Protein AF-A0A0E3UJ35-F1 (afdb_monomer)

Sequence (77 aa):
MHTPTDSATHINSQLIDIVGLRTCGIFPTGKEPSIRTLRDWTKLRRIPYHKIGRLVYFDPAEVSTHIRTKLKIPARV

Nearest PDB structures (foldseek):
  8dgl-assembly1_C  TM=6.371E-01  e=1.851E-01  Mesorhizobium japonicum R7A
  6ama-assembly1_B  TM=6.981E-01  e=7.030E-01  Streptomyces venezuelae
  2p5l-assembly2_H  TM=4.476E-01  e=1.913E+00  Bacillus subtilis
  5hdn-assembly2_D  TM=3.639E-01  e=3.728E+00  Homo sapiens

Solvent-accessible surface area (backbone atoms only — not comparable to full-atom values): 4974 Å² total; per-residue (Å²): 139,86,78,83,81,79,74,74,75,78,62,67,88,53,74,30,44,68,66,47,59,56,69,67,65,73,48,60,90,96,64,52,67,50,69,67,53,52,51,52,31,49,76,69,62,73,45,71,71,46,74,59,88,94,45,65,29,30,40,61,56,60,35,39,50,49,38,56,74,74,43,88,57,81,83,77,130

Structure (mmCIF, N/CA/C/O backbone):
data_AF-A0A0E3UJ35-F1
#
_entry.id   AF-A0A0E3UJ35-F1
#
loop_
_atom_site.group_PDB
_atom_site.id
_atom_site.type_symbol
_atom_site.label_atom_id
_atom_site.label_alt_id
_atom_site.label_comp_id
_atom_site.label_asym_id
_atom_site.label_entity_id
_atom_site.label_seq_id
_atom_site.pdbx_PDB_ins_code
_atom_site.Cartn_x
_atom_site.Cartn_y
_atom_site.Cartn_z
_atom_site.occupancy
_atom_site.B_iso_or_equiv
_atom_site.auth_seq_id
_atom_site.auth_comp_id
_atom_site.auth_asym_id
_atom_site.auth_atom_id
_atom_site.pdbx_PDB_model_num
ATOM 1 N N . MET A 1 1 ? -36.658 -15.294 -8.313 1.00 46.69 1 MET A N 1
ATOM 2 C CA . MET A 1 1 ? -35.668 -15.450 -7.230 1.00 46.69 1 MET A CA 1
ATOM 3 C C . MET A 1 1 ? -34.287 -15.320 -7.860 1.00 46.69 1 MET A C 1
ATOM 5 O O . MET A 1 1 ? -33.864 -16.268 -8.502 1.00 46.69 1 MET A O 1
ATOM 9 N N . HIS A 1 2 ? -33.635 -14.156 -7.795 1.00 46.50 2 HIS A N 1
ATOM 10 C CA . HIS A 1 2 ? -32.269 -13.995 -8.311 1.00 46.50 2 HIS A CA 1
ATOM 11 C C . HIS A 1 2 ? -31.319 -13.875 -7.118 1.00 46.50 2 HIS A C 1
ATOM 13 O O . HIS A 1 2 ? -31.411 -12.932 -6.336 1.00 46.50 2 HIS A O 1
ATOM 19 N N . THR A 1 3 ? -30.490 -14.899 -6.942 1.00 53.78 3 THR A N 1
ATOM 20 C CA . THR A 1 3 ? -29.389 -14.981 -5.975 1.00 53.78 3 THR A CA 1
ATOM 21 C C . THR A 1 3 ? -28.246 -14.037 -6.372 1.00 53.78 3 THR A C 1
ATOM 23 O O . THR A 1 3 ? -28.099 -13.744 -7.560 1.00 53.78 3 THR A O 1
ATOM 26 N N . PRO A 1 4 ? -27.441 -13.546 -5.412 1.00 57.72 4 PRO A N 1
ATOM 27 C CA . PRO A 1 4 ? -26.425 -12.536 -5.671 1.00 57.72 4 PRO A CA 1
ATOM 28 C C . PRO A 1 4 ? -25.263 -13.138 -6.467 1.00 57.72 4 PRO A C 1
ATOM 30 O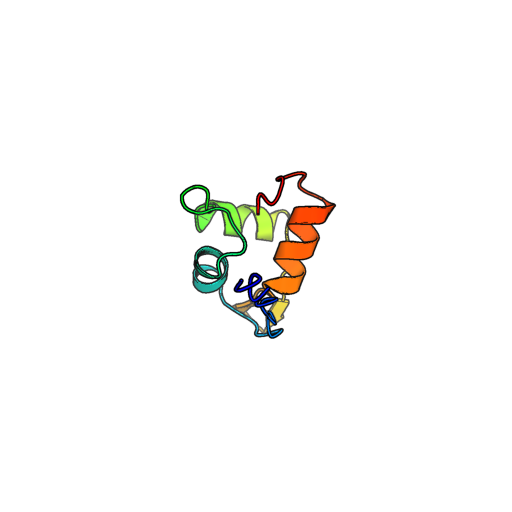 O . PRO A 1 4 ? -24.698 -14.162 -6.087 1.00 57.72 4 PRO A O 1
ATOM 33 N N . THR A 1 5 ? -24.909 -12.492 -7.575 1.00 48.28 5 THR A N 1
ATOM 34 C CA . THR A 1 5 ? -23.651 -12.732 -8.282 1.00 48.28 5 THR A CA 1
ATOM 35 C C . THR A 1 5 ? -22.524 -12.216 -7.396 1.00 48.28 5 THR A C 1
ATOM 37 O O . THR A 1 5 ? -22.247 -11.018 -7.360 1.00 48.28 5 THR A O 1
ATOM 40 N N . ASP A 1 6 ? -21.914 -13.126 -6.643 1.00 47.09 6 ASP A N 1
ATOM 41 C CA . ASP A 1 6 ? -20.677 -12.895 -5.907 1.00 47.09 6 ASP A CA 1
ATOM 42 C C . ASP A 1 6 ? -19.550 -12.763 -6.942 1.00 47.09 6 ASP A C 1
ATOM 44 O O . ASP A 1 6 ? -18.882 -13.727 -7.320 1.00 47.09 6 ASP A O 1
ATOM 48 N N . SER A 1 7 ? -19.418 -11.564 -7.516 1.00 50.47 7 SER A N 1
ATOM 49 C CA . SER A 1 7 ? -18.285 -11.193 -8.357 1.00 50.47 7 SER A CA 1
ATOM 50 C C . SER A 1 7 ? -17.064 -11.111 -7.453 1.00 50.47 7 SER A C 1
ATOM 52 O O . SER A 1 7 ? -16.654 -10.023 -7.044 1.00 50.47 7 SER A O 1
ATOM 54 N N . ALA A 1 8 ? -16.502 -12.272 -7.116 1.00 49.34 8 ALA A N 1
ATOM 55 C CA . ALA A 1 8 ? -15.186 -12.377 -6.524 1.00 49.34 8 ALA A CA 1
ATOM 56 C C . ALA A 1 8 ? -14.239 -11.598 -7.437 1.00 49.34 8 ALA A C 1
ATOM 58 O O . ALA A 1 8 ? -13.946 -12.000 -8.565 1.00 49.34 8 ALA A O 1
ATOM 59 N N . THR A 1 9 ? -13.840 -10.420 -6.969 1.00 51.28 9 THR A N 1
ATOM 60 C CA . THR A 1 9 ? -12.871 -9.555 -7.614 1.00 51.28 9 THR A CA 1
ATOM 61 C C . THR A 1 9 ? -11.607 -10.382 -7.781 1.00 51.28 9 THR A C 1
ATOM 63 O O . THR A 1 9 ? -10.850 -10.581 -6.833 1.00 51.28 9 THR A O 1
ATOM 66 N N . HIS A 1 10 ? -11.388 -10.902 -8.988 1.00 48.50 10 HIS A N 1
ATOM 67 C CA . HIS A 1 10 ? -10.074 -11.338 -9.423 1.00 48.50 10 HIS A CA 1
ATOM 68 C C . HIS A 1 10 ? -9.199 -10.088 -9.384 1.00 48.50 10 HIS A C 1
ATOM 70 O O . HIS A 1 10 ? -9.134 -9.319 -10.344 1.00 48.50 10 HIS A O 1
ATOM 76 N N . ILE A 1 11 ? -8.583 -9.836 -8.229 1.00 55.97 11 ILE A N 1
ATOM 77 C CA . ILE A 1 11 ? -7.512 -8.866 -8.099 1.00 55.97 11 ILE A CA 1
ATOM 78 C C . ILE A 1 11 ? -6.362 -9.486 -8.888 1.00 55.97 11 ILE A C 1
ATOM 80 O O . ILE A 1 11 ? -5.569 -10.255 -8.352 1.00 55.97 11 ILE A O 1
ATOM 84 N N . ASN A 1 12 ? -6.348 -9.246 -10.202 1.00 55.38 12 ASN A N 1
ATOM 85 C CA . ASN A 1 12 ? -5.181 -9.506 -11.026 1.00 55.38 12 ASN A CA 1
ATOM 86 C C . ASN A 1 12 ? -3.991 -8.893 -10.290 1.00 55.38 12 ASN A C 1
ATOM 88 O O . ASN A 1 12 ? -4.073 -7.744 -9.850 1.00 55.38 12 ASN A O 1
ATOM 92 N N . SER A 1 13 ? -2.918 -9.666 -10.141 1.00 64.19 13 SER A N 1
ATOM 93 C CA . SER A 1 13 ? -1.638 -9.282 -9.540 1.00 64.19 13 SER A CA 1
ATOM 94 C C . SER A 1 13 ? -0.913 -8.268 -10.432 1.00 64.19 13 SER A C 1
ATOM 96 O O . SER A 1 13 ? 0.183 -8.478 -10.947 1.00 64.19 13 SER A O 1
ATOM 98 N N . GLN A 1 14 ? -1.587 -7.151 -10.680 1.00 82.75 14 GLN A N 1
ATOM 99 C CA . GLN A 1 14 ? -1.090 -6.006 -11.400 1.00 82.75 14 GLN A CA 1
ATOM 100 C C . GLN A 1 14 ? -0.452 -5.071 -10.383 1.00 82.75 14 GLN A C 1
ATOM 102 O O . GLN A 1 14 ? -1.091 -4.602 -9.440 1.00 82.75 14 GLN A O 1
ATOM 107 N N . LEU A 1 15 ? 0.825 -4.790 -10.606 1.00 90.38 15 LEU A N 1
ATOM 108 C CA . LEU A 1 15 ? 1.560 -3.808 -9.835 1.00 90.38 15 LEU A CA 1
ATOM 109 C C . LEU A 1 15 ? 0.996 -2.412 -10.111 1.00 90.38 15 LEU A C 1
ATOM 111 O O . LEU A 1 15 ? 1.019 -1.932 -11.245 1.00 90.38 15 LEU A O 1
ATOM 115 N N . ILE A 1 16 ? 0.501 -1.762 -9.062 1.00 93.94 16 ILE A N 1
ATOM 116 C CA . ILE A 1 16 ? -0.043 -0.402 -9.105 1.00 93.94 16 ILE A CA 1
ATOM 117 C C . ILE A 1 16 ? 0.848 0.559 -8.327 1.00 93.94 16 ILE A C 1
ATOM 119 O O . ILE A 1 16 ? 1.602 0.163 -7.437 1.00 93.94 16 ILE A O 1
ATOM 123 N N . ASP A 1 17 ? 0.780 1.841 -8.662 1.00 94.38 17 ASP A N 1
ATOM 124 C CA . ASP A 1 17 ? 1.464 2.877 -7.902 1.00 94.38 17 ASP A CA 1
ATOM 12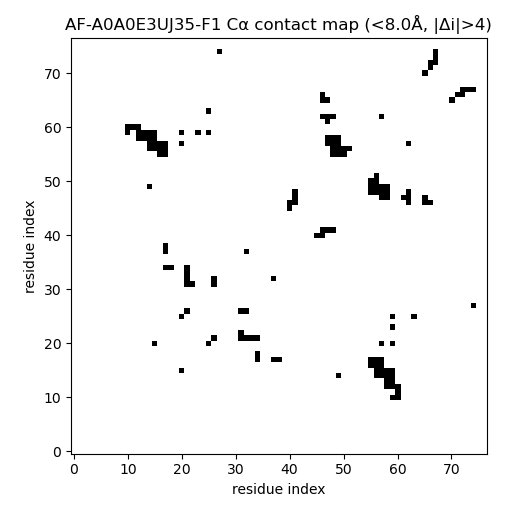5 C C . ASP A 1 17 ? 0.684 3.239 -6.622 1.00 94.38 17 ASP A C 1
ATOM 127 O O . ASP A 1 17 ? -0.377 2.695 -6.311 1.00 94.38 17 ASP A O 1
ATOM 131 N N . ILE A 1 18 ? 1.213 4.181 -5.841 1.00 93.56 18 ILE A N 1
ATOM 132 C CA . ILE A 1 18 ? 0.591 4.590 -4.575 1.00 93.56 18 ILE A CA 1
ATOM 133 C C . ILE A 1 18 ? -0.782 5.263 -4.758 1.00 93.56 18 ILE A C 1
ATOM 135 O O . ILE A 1 18 ? -1.612 5.229 -3.848 1.00 93.56 18 ILE A O 1
ATOM 139 N N . VAL A 1 19 ? -1.027 5.882 -5.917 1.00 92.75 19 VAL A N 1
ATOM 140 C CA . VAL A 1 19 ? -2.309 6.525 -6.240 1.00 92.75 19 VAL A CA 1
ATOM 141 C C . VAL A 1 19 ? -3.345 5.463 -6.598 1.00 92.75 19 VAL A C 1
ATOM 143 O O . VAL A 1 19 ? -4.465 5.497 -6.077 1.00 92.75 19 VAL A O 1
ATOM 146 N N . GLY A 1 20 ? -2.946 4.474 -7.397 1.00 91.44 20 GLY A N 1
ATOM 147 C CA . GLY A 1 20 ? -3.715 3.269 -7.664 1.00 91.44 20 GLY A CA 1
ATOM 148 C C . GLY A 1 20 ? -4.048 2.536 -6.371 1.00 91.44 20 GLY A C 1
ATOM 149 O O . GLY A 1 20 ? -5.208 2.220 -6.134 1.00 91.44 20 GLY A O 1
ATOM 150 N N . LEU A 1 21 ? -3.082 2.358 -5.464 1.00 91.81 21 LEU A N 1
ATOM 151 C CA . LEU A 1 21 ? -3.318 1.670 -4.191 1.00 91.81 21 LEU A CA 1
ATOM 152 C C . LEU A 1 21 ? -4.404 2.349 -3.346 1.00 91.81 21 LEU A C 1
ATOM 154 O O . LEU A 1 21 ? -5.230 1.674 -2.737 1.00 91.81 21 LEU A O 1
ATOM 158 N N . ARG A 1 22 ? -4.444 3.684 -3.330 1.00 91.00 22 ARG A N 1
ATOM 159 C CA . ARG A 1 22 ? -5.491 4.433 -2.624 1.00 91.00 22 ARG A CA 1
ATOM 160 C C . ARG A 1 22 ? -6.879 4.226 -3.241 1.00 91.00 22 ARG A C 1
ATOM 162 O O . ARG A 1 22 ? -7.860 4.228 -2.509 1.00 91.00 22 ARG A O 1
ATOM 169 N N . THR A 1 23 ? -6.961 4.092 -4.562 1.00 89.44 23 THR A N 1
ATOM 170 C CA . THR A 1 23 ? -8.226 4.094 -5.322 1.00 89.44 23 THR A CA 1
ATOM 171 C C . THR A 1 23 ? -8.704 2.701 -5.740 1.00 89.44 23 THR A C 1
ATOM 173 O O . THR A 1 23 ? -9.840 2.559 -6.174 1.00 89.44 23 THR A O 1
ATOM 176 N N . CYS A 1 24 ? -7.892 1.658 -5.545 1.00 87.00 24 CYS A N 1
ATOM 177 C CA . CYS A 1 24 ? -8.184 0.283 -5.967 1.00 87.00 24 CYS A CA 1
ATOM 178 C C . CYS A 1 24 ? -9.258 -0.452 -5.139 1.00 87.00 24 CYS A C 1
ATOM 180 O O . CYS A 1 24 ? -9.492 -1.635 -5.363 1.00 87.00 24 CYS A O 1
ATOM 182 N N . GLY A 1 25 ? -9.901 0.216 -4.175 1.00 84.12 25 GLY A N 1
ATOM 183 C CA . GLY A 1 25 ? -11.030 -0.349 -3.425 1.00 84.12 25 GLY A CA 1
ATOM 184 C C . GLY A 1 25 ? -10.662 -1.354 -2.327 1.00 84.12 25 GLY A C 1
ATOM 185 O O . GLY A 1 25 ? -11.546 -1.994 -1.768 1.00 84.12 25 GLY A O 1
ATOM 186 N N . ILE A 1 26 ? -9.379 -1.488 -1.965 1.00 86.44 26 ILE A N 1
ATOM 187 C CA . ILE A 1 26 ? -8.962 -2.339 -0.830 1.00 86.44 26 ILE A CA 1
ATOM 188 C C . ILE A 1 26 ? -9.295 -1.726 0.539 1.00 86.44 26 ILE A C 1
ATOM 190 O O . ILE A 1 26 ? -9.251 -2.413 1.561 1.00 86.44 26 ILE A O 1
ATOM 194 N N . PHE A 1 27 ? -9.593 -0.427 0.563 1.00 85.19 27 PHE A N 1
ATOM 195 C CA . PHE A 1 27 ? -9.972 0.325 1.751 1.00 85.19 27 PHE A CA 1
AT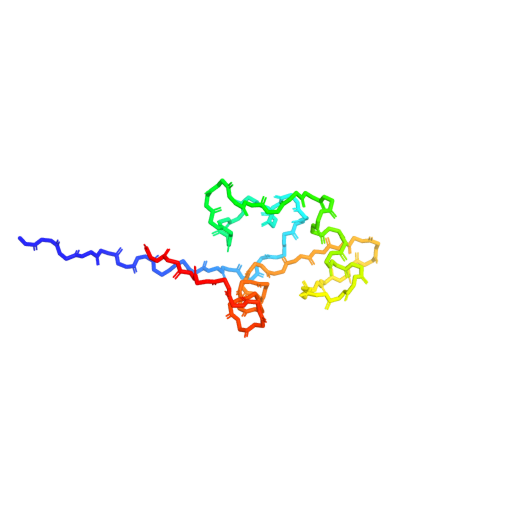OM 196 C C . PHE A 1 27 ? -11.475 0.637 1.716 1.00 85.19 27 PHE A C 1
ATOM 198 O O . PHE A 1 27 ? -12.014 0.851 0.630 1.00 85.19 27 PHE A O 1
ATOM 205 N N . PRO A 1 28 ? -12.158 0.704 2.874 1.00 83.25 28 PRO A N 1
ATOM 206 C CA . PRO A 1 28 ? -13.558 1.112 2.922 1.00 83.25 28 PRO A CA 1
ATOM 207 C C . PRO A 1 28 ? -13.739 2.534 2.384 1.00 83.25 28 PRO A C 1
ATOM 209 O O . PRO A 1 28 ? -12.943 3.419 2.712 1.00 83.25 28 PRO A O 1
ATOM 212 N N . THR A 1 29 ? -14.811 2.755 1.621 1.00 83.00 29 THR A N 1
ATOM 213 C CA . THR A 1 29 ? -15.118 4.058 1.022 1.00 83.00 29 THR A CA 1
ATOM 214 C C . THR A 1 29 ? -15.186 5.161 2.080 1.00 83.00 29 THR A C 1
ATOM 216 O O . THR A 1 29 ? -15.862 5.017 3.101 1.00 83.00 29 THR A O 1
ATOM 219 N N . GLY A 1 30 ? -14.465 6.261 1.857 1.00 83.88 30 GLY A N 1
ATOM 220 C CA . GLY A 1 30 ? -14.387 7.398 2.781 1.00 83.88 30 GLY A CA 1
ATOM 221 C C . GLY A 1 30 ? -13.470 7.179 3.992 1.00 83.88 30 GLY A C 1
ATOM 222 O O . GLY A 1 30 ? -13.357 8.059 4.846 1.00 83.88 30 GLY A O 1
ATOM 223 N N . LYS A 1 31 ? -12.811 6.018 4.086 1.00 84.38 31 LYS A N 1
ATOM 224 C CA . LYS A 1 31 ? -11.783 5.703 5.093 1.00 84.38 31 LYS A CA 1
ATOM 225 C C . LYS A 1 31 ? -10.454 5.319 4.447 1.00 84.38 31 LYS A C 1
ATOM 227 O O . LYS A 1 31 ? -9.626 4.651 5.070 1.00 84.38 31 LYS A O 1
ATOM 232 N N . GLU A 1 32 ? -10.236 5.733 3.204 1.00 88.19 32 GLU A N 1
ATOM 233 C CA . GLU A 1 32 ? -8.988 5.490 2.504 1.00 88.19 32 GLU A CA 1
ATOM 234 C C . GLU A 1 32 ? -7.861 6.302 3.162 1.00 88.19 32 GLU A C 1
ATOM 236 O O . GLU A 1 32 ? -7.992 7.514 3.372 1.00 88.19 32 GLU A O 1
ATOM 241 N N . PRO A 1 33 ? -6.719 5.674 3.483 1.00 90.00 33 PRO A N 1
ATOM 242 C CA . PRO A 1 33 ? -5.568 6.398 3.989 1.00 90.00 33 PRO A CA 1
ATOM 243 C C . PRO A 1 33 ? -5.087 7.425 2.959 1.00 90.00 33 PRO A C 1
ATOM 245 O O . PRO A 1 33 ? -5.117 7.212 1.743 1.00 90.00 33 PRO A O 1
ATOM 248 N N . SER A 1 34 ? -4.585 8.554 3.459 1.00 93.12 34 SER A N 1
ATOM 249 C CA . SER A 1 34 ? -3.941 9.545 2.600 1.00 93.12 34 SER A CA 1
ATOM 250 C C . SER A 1 34 ? -2.685 8.960 1.938 1.00 93.12 34 SER A C 1
A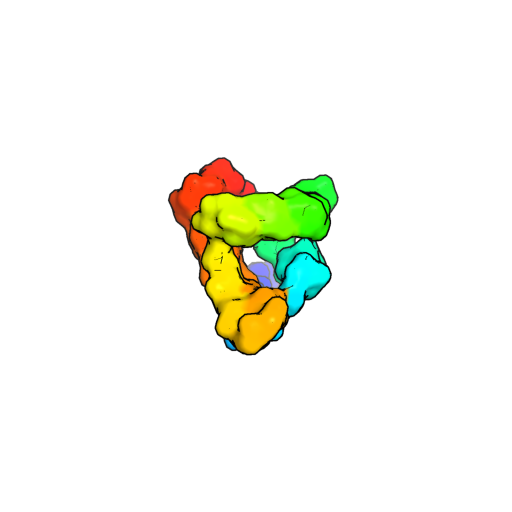TOM 252 O O . SER A 1 34 ? -2.037 8.061 2.480 1.00 93.12 34 SER A O 1
ATOM 254 N N . ILE A 1 35 ? -2.265 9.529 0.803 1.00 93.31 35 ILE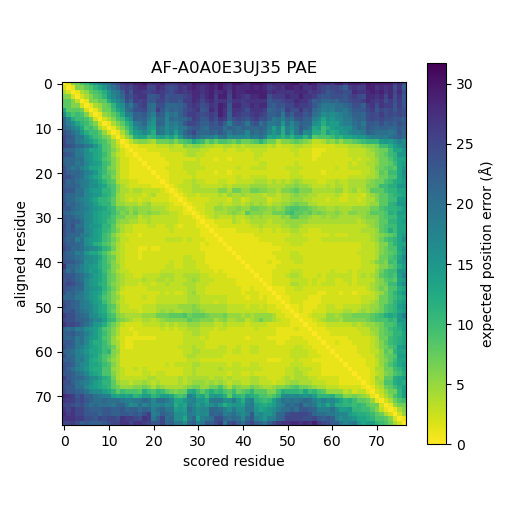 A N 1
ATOM 255 C CA . ILE A 1 35 ? -0.997 9.149 0.152 1.00 93.31 35 ILE A CA 1
ATOM 256 C C . ILE A 1 35 ? 0.187 9.299 1.117 1.00 93.31 35 ILE A C 1
ATOM 258 O O . ILE A 1 35 ? 1.096 8.471 1.119 1.00 93.31 35 ILE A O 1
ATOM 262 N N . ARG A 1 36 ? 0.170 10.324 1.980 1.00 94.88 36 ARG A N 1
ATOM 263 C CA . ARG A 1 36 ? 1.190 10.517 3.019 1.00 94.88 36 ARG A CA 1
ATOM 264 C C . ARG A 1 36 ? 1.228 9.328 3.980 1.00 94.88 36 ARG A C 1
ATOM 266 O O . ARG A 1 36 ? 2.293 8.763 4.198 1.00 94.88 36 ARG A O 1
ATOM 273 N N . THR A 1 37 ? 0.065 8.901 4.466 1.00 92.69 37 THR A N 1
ATOM 274 C CA . THR A 1 37 ? -0.076 7.735 5.347 1.00 92.69 37 THR A CA 1
ATOM 275 C C . THR A 1 37 ? 0.445 6.460 4.684 1.00 92.69 37 THR A C 1
ATOM 277 O O . THR A 1 37 ? 1.204 5.720 5.305 1.00 92.69 37 THR A O 1
ATOM 280 N N . LEU A 1 38 ? 0.112 6.228 3.411 1.00 92.81 38 LEU A N 1
ATOM 281 C CA . LEU A 1 38 ? 0.613 5.078 2.651 1.00 92.81 38 LEU A CA 1
ATOM 282 C C . LEU A 1 38 ? 2.143 5.107 2.498 1.00 92.81 38 LEU A C 1
ATOM 284 O O . LEU A 1 38 ? 2.798 4.073 2.643 1.00 92.81 38 LEU A O 1
ATOM 288 N N . ARG A 1 39 ? 2.745 6.286 2.278 1.00 94.06 39 ARG A N 1
ATOM 289 C CA . ARG A 1 39 ? 4.213 6.440 2.251 1.00 94.06 39 ARG A CA 1
ATOM 290 C C . ARG A 1 39 ? 4.839 6.115 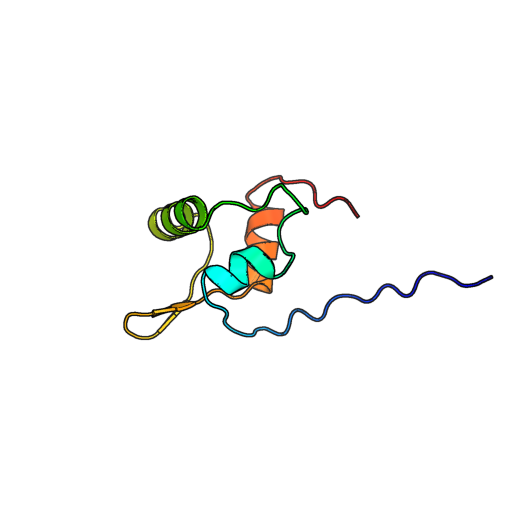3.599 1.00 94.06 39 ARG A C 1
ATOM 292 O O . ARG A 1 39 ? 5.864 5.441 3.631 1.00 94.06 39 ARG A O 1
ATOM 299 N N . ASP A 1 40 ? 4.239 6.568 4.693 1.00 94.94 40 ASP A N 1
ATOM 300 C CA . ASP A 1 40 ? 4.747 6.289 6.036 1.00 94.94 40 ASP A CA 1
ATOM 301 C C . ASP A 1 40 ? 4.637 4.796 6.367 1.00 94.94 40 ASP A C 1
ATOM 303 O O . ASP A 1 40 ? 5.587 4.207 6.879 1.00 94.94 40 ASP A O 1
ATOM 307 N N . TRP A 1 41 ? 3.540 4.137 5.984 1.00 93.19 41 TRP A N 1
ATOM 308 C CA . TRP A 1 41 ? 3.409 2.682 6.106 1.00 93.19 41 TRP A CA 1
ATOM 309 C C . TRP A 1 41 ? 4.444 1.932 5.272 1.00 93.19 41 TRP A C 1
ATOM 311 O O . TRP A 1 41 ? 5.022 0.966 5.762 1.00 93.19 41 TRP A O 1
ATOM 321 N N . THR A 1 42 ? 4.728 2.401 4.056 1.00 93.38 42 THR A N 1
ATOM 322 C CA . THR A 1 42 ? 5.773 1.830 3.194 1.00 93.38 42 THR A CA 1
ATOM 323 C C . THR A 1 42 ? 7.154 1.975 3.843 1.00 93.38 42 THR A C 1
ATOM 325 O O . THR A 1 42 ? 7.890 0.998 3.959 1.00 93.38 42 THR A O 1
ATOM 328 N N . LYS A 1 43 ? 7.500 3.174 4.341 1.00 93.62 43 LYS A N 1
ATOM 329 C CA . LYS A 1 43 ? 8.777 3.441 5.033 1.00 93.62 43 LYS A CA 1
ATOM 330 C C . LYS A 1 43 ? 8.956 2.571 6.275 1.00 93.62 43 LYS A C 1
ATOM 332 O O . LYS A 1 43 ? 10.035 2.031 6.495 1.00 93.62 43 LYS A O 1
ATOM 337 N N . LEU A 1 44 ? 7.893 2.423 7.063 1.00 93.06 44 LEU A N 1
ATOM 338 C CA . LEU A 1 44 ? 7.866 1.606 8.276 1.00 93.06 44 LEU A CA 1
ATOM 339 C C . LEU A 1 44 ? 7.679 0.107 7.990 1.00 93.06 44 LEU A C 1
ATOM 341 O O . LEU A 1 44 ? 7.559 -0.670 8.932 1.00 93.06 44 LEU A O 1
ATOM 345 N N . ARG A 1 45 ? 7.627 -0.303 6.712 1.00 91.31 45 ARG A N 1
ATOM 346 C CA . ARG A 1 45 ? 7.407 -1.693 6.277 1.00 91.31 45 ARG A CA 1
ATOM 347 C C . ARG A 1 45 ? 6.146 -2.329 6.882 1.00 91.31 45 ARG A C 1
ATOM 349 O O . ARG A 1 45 ? 6.118 -3.518 7.177 1.00 91.31 45 ARG A O 1
ATOM 356 N N . ARG A 1 46 ? 5.096 -1.524 7.079 1.00 90.19 46 ARG A N 1
ATOM 357 C CA . ARG A 1 46 ? 3.784 -1.959 7.595 1.00 90.19 46 ARG A CA 1
ATOM 358 C C . ARG A 1 46 ? 2.875 -2.549 6.519 1.00 90.19 46 ARG A C 1
ATOM 360 O O . ARG A 1 46 ? 1.854 -3.135 6.859 1.00 90.19 46 ARG A O 1
ATOM 367 N N . ILE A 1 47 ? 3.216 -2.341 5.250 1.00 92.12 47 ILE A N 1
ATOM 368 C CA . ILE A 1 47 ? 2.549 -2.930 4.090 1.00 92.12 47 ILE A CA 1
ATOM 369 C C . ILE A 1 47 ? 3.610 -3.480 3.128 1.00 92.12 47 ILE A C 1
ATOM 371 O O . ILE A 1 47 ? 4.710 -2.916 3.066 1.00 92.12 47 ILE A O 1
ATOM 375 N N . PRO A 1 48 ? 3.304 -4.559 2.393 1.00 93.31 48 PRO A N 1
ATOM 376 C CA . PRO A 1 48 ? 4.191 -5.090 1.369 1.00 93.31 48 PRO A CA 1
ATOM 377 C C . PRO A 1 48 ? 4.313 -4.116 0.193 1.00 93.31 48 PRO A C 1
ATOM 379 O O . PRO A 1 48 ? 3.372 -3.388 -0.128 1.00 93.31 48 PRO A O 1
ATOM 382 N N . TYR A 1 49 ? 5.493 -4.079 -0.423 1.00 94.81 49 TYR A N 1
ATOM 383 C CA . TYR A 1 49 ? 5.779 -3.246 -1.586 1.00 94.81 49 TYR A CA 1
ATOM 384 C C . TYR A 1 49 ? 6.867 -3.875 -2.456 1.00 94.81 49 TYR A C 1
ATOM 386 O O . TYR A 1 49 ? 7.785 -4.532 -1.963 1.00 94.81 49 TYR A O 1
ATOM 394 N N . HIS A 1 50 ? 6.806 -3.580 -3.750 1.00 93.81 50 HIS A N 1
ATOM 395 C CA . HIS A 1 50 ? 7.727 -4.055 -4.775 1.00 93.81 50 HIS A CA 1
ATOM 396 C C . HIS A 1 50 ? 8.547 -2.886 -5.304 1.00 93.81 50 HIS A C 1
ATOM 398 O O . HIS A 1 50 ? 8.005 -1.914 -5.830 1.00 93.81 50 HIS A O 1
ATOM 404 N N . LYS A 1 51 ? 9.872 -2.944 -5.156 1.00 93.62 51 LYS A N 1
ATOM 405 C CA . LYS A 1 51 ? 10.765 -1.889 -5.649 1.00 93.62 51 LYS A CA 1
ATOM 406 C C . LYS A 1 51 ? 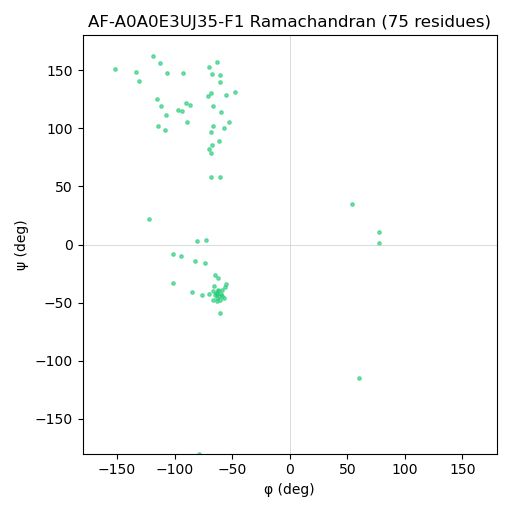11.336 -2.285 -7.006 1.00 93.62 51 LYS A C 1
ATOM 408 O O . LYS A 1 51 ? 12.113 -3.230 -7.091 1.00 93.62 51 LYS A O 1
ATOM 413 N N . ILE A 1 52 ? 11.001 -1.525 -8.045 1.00 92.19 52 ILE A N 1
ATOM 414 C CA . ILE A 1 52 ? 11.522 -1.708 -9.404 1.00 92.19 52 ILE A CA 1
ATOM 415 C C . ILE A 1 52 ? 12.367 -0.479 -9.736 1.00 92.19 52 ILE A C 1
ATOM 417 O O . ILE A 1 52 ? 11.861 0.619 -9.983 1.00 92.19 52 ILE A O 1
ATOM 421 N N . GLY A 1 53 ? 13.688 -0.642 -9.653 1.00 92.19 53 GLY A N 1
ATOM 422 C CA . GLY A 1 53 ? 14.633 0.469 -9.739 1.00 92.19 53 GLY A CA 1
ATOM 423 C C . GLY A 1 53 ? 14.393 1.501 -8.631 1.00 92.19 53 GLY A C 1
ATOM 424 O O . GLY A 1 53 ? 14.578 1.218 -7.446 1.00 92.19 53 GLY A O 1
ATOM 425 N N . ARG A 1 54 ? 13.996 2.720 -9.013 1.00 90.81 54 ARG A N 1
ATOM 426 C CA . ARG A 1 54 ? 13.666 3.814 -8.075 1.00 90.81 54 ARG A CA 1
ATOM 427 C C . ARG A 1 54 ? 12.175 3.903 -7.746 1.00 90.81 54 ARG A C 1
ATOM 429 O O . ARG A 1 54 ? 11.808 4.659 -6.850 1.00 90.81 54 ARG A O 1
ATOM 436 N N . LEU A 1 55 ? 11.339 3.159 -8.462 1.00 91.44 55 LEU A N 1
ATOM 437 C CA . LEU A 1 55 ? 9.892 3.204 -8.321 1.00 91.44 55 LEU A CA 1
ATOM 438 C C . LEU A 1 55 ? 9.423 2.144 -7.329 1.00 91.44 55 LEU A C 1
ATOM 440 O O . LEU A 1 55 ? 10.026 1.077 -7.193 1.00 91.44 55 LEU A O 1
ATOM 444 N N . VAL A 1 56 ? 8.353 2.476 -6.617 1.00 94.06 56 VAL A N 1
ATOM 445 C CA . VAL A 1 56 ? 7.704 1.590 -5.656 1.00 94.06 56 VAL A CA 1
ATOM 446 C C . VAL A 1 56 ? 6.310 1.299 -6.173 1.00 94.06 56 VAL A C 1
ATOM 448 O O . VAL A 1 56 ? 5.538 2.224 -6.426 1.00 94.06 56 VAL A O 1
ATOM 451 N N . TYR A 1 57 ? 6.025 0.014 -6.299 1.00 95.00 57 TYR A N 1
ATOM 452 C CA . TYR A 1 57 ? 4.750 -0.527 -6.713 1.00 95.00 57 TYR A CA 1
ATOM 453 C C . TYR A 1 57 ? 4.161 -1.394 -5.609 1.00 95.00 57 TYR A C 1
ATOM 455 O O . TYR A 1 57 ? 4.857 -1.835 -4.694 1.00 95.00 57 TYR A O 1
ATOM 463 N N . PHE A 1 58 ? 2.869 -1.644 -5.709 1.00 94.38 58 PHE A N 1
ATOM 464 C CA . PHE A 1 58 ? 2.104 -2.405 -4.743 1.00 94.38 58 PHE A CA 1
ATOM 465 C C . PHE A 1 58 ? 1.280 -3.444 -5.480 1.00 94.38 58 PHE A C 1
ATOM 467 O O . PHE A 1 58 ? 0.733 -3.156 -6.541 1.00 94.38 58 PHE A O 1
ATOM 474 N N . ASP A 1 59 ? 1.178 -4.635 -4.905 1.00 92.94 59 ASP A N 1
ATOM 475 C CA . ASP A 1 59 ? 0.171 -5.601 -5.316 1.00 92.94 59 ASP A CA 1
ATOM 476 C C . ASP A 1 59 ? -1.059 -5.413 -4.404 1.00 92.94 59 ASP A C 1
ATOM 478 O O . ASP A 1 59 ? -0.957 -5.614 -3.187 1.00 92.94 59 ASP A O 1
ATOM 482 N N . PRO A 1 60 ? -2.219 -4.989 -4.936 1.00 90.88 60 PRO A N 1
ATOM 483 C CA . PRO A 1 60 ? -3.414 -4.786 -4.121 1.00 90.88 60 PRO A CA 1
ATOM 484 C C . PRO A 1 60 ? -3.928 -6.069 -3.442 1.00 90.88 60 PRO A C 1
ATOM 486 O O . PRO A 1 60 ? -4.484 -5.981 -2.343 1.00 90.88 60 PRO A O 1
ATOM 489 N N . ALA A 1 61 ? -3.724 -7.261 -4.012 1.00 89.19 61 ALA A N 1
ATOM 490 C CA . ALA A 1 61 ? -4.104 -8.526 -3.374 1.00 89.19 61 ALA A CA 1
ATOM 491 C C . ALA A 1 61 ? -3.203 -8.821 -2.169 1.00 89.19 61 ALA A C 1
ATOM 493 O O . ALA A 1 61 ? -3.678 -9.197 -1.093 1.00 89.19 61 ALA A O 1
ATOM 494 N N . GLU A 1 62 ? -1.902 -8.580 -2.319 1.00 90.06 62 GLU A N 1
ATOM 495 C CA . GLU A 1 62 ? -0.924 -8.772 -1.250 1.00 90.06 62 GLU A CA 1
ATOM 496 C C . GLU A 1 62 ? -1.162 -7.781 -0.106 1.00 90.06 62 GLU A C 1
ATOM 498 O O . GLU A 1 62 ? -1.248 -8.167 1.063 1.00 90.06 62 GLU A O 1
ATOM 503 N N . VAL A 1 63 ? -1.345 -6.499 -0.439 1.00 90.12 63 VAL A N 1
ATOM 504 C CA . VAL A 1 63 ? -1.610 -5.447 0.545 1.00 90.12 63 VAL A CA 1
ATOM 505 C C . VAL A 1 63 ? -2.952 -5.677 1.241 1.00 90.12 63 VAL A C 1
ATOM 507 O O . VAL A 1 63 ? -3.011 -5.577 2.465 1.00 90.12 63 VAL A O 1
ATOM 510 N N . SER A 1 64 ? -4.018 -6.033 0.517 1.00 88.19 64 SER A N 1
ATOM 511 C CA . SER A 1 64 ? -5.327 -6.309 1.131 1.00 88.19 64 SER A CA 1
ATOM 512 C C . SER A 1 64 ? -5.284 -7.516 2.069 1.00 88.19 64 SER A C 1
ATOM 514 O O . SER A 1 64 ? -5.818 -7.444 3.177 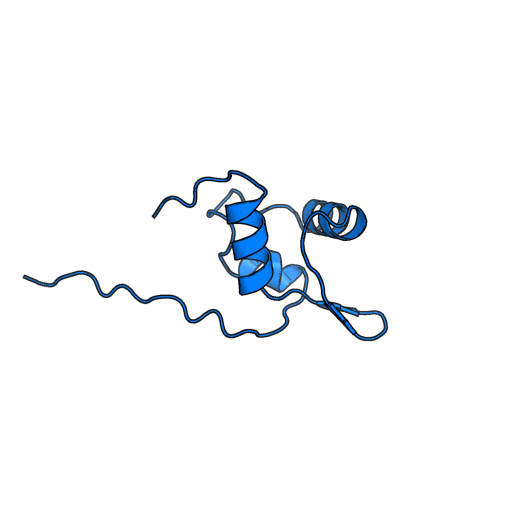1.00 88.19 64 SER A O 1
ATOM 516 N N . THR A 1 65 ? -4.591 -8.590 1.685 1.00 88.88 65 THR A N 1
ATOM 517 C CA . THR A 1 65 ? -4.375 -9.763 2.542 1.00 88.88 65 THR A CA 1
ATOM 518 C C . THR A 1 65 ? -3.557 -9.393 3.776 1.00 88.88 65 THR A C 1
ATOM 520 O O . THR A 1 65 ? -3.932 -9.739 4.899 1.00 88.88 65 THR A O 1
ATOM 523 N N . HIS A 1 66 ? -2.470 -8.635 3.605 1.00 89.06 66 HIS A N 1
ATOM 524 C CA . HIS A 1 66 ? -1.631 -8.184 4.713 1.00 89.06 66 HIS A CA 1
ATOM 525 C C . HIS A 1 66 ? -2.408 -7.304 5.692 1.00 89.06 66 HIS A C 1
ATOM 527 O O . HIS A 1 66 ? -2.324 -7.502 6.902 1.00 89.06 66 HIS A O 1
ATOM 533 N N . ILE A 1 67 ? -3.206 -6.366 5.179 1.00 84.62 67 ILE A N 1
ATOM 534 C CA . ILE A 1 67 ? -4.077 -5.531 6.000 1.00 84.62 67 ILE A CA 1
ATOM 535 C C . ILE A 1 67 ? -5.058 -6.430 6.743 1.00 84.62 67 ILE A C 1
ATOM 537 O O . ILE A 1 67 ? -4.994 -6.461 7.959 1.00 84.62 67 ILE A O 1
ATOM 541 N N . ARG A 1 68 ? -5.879 -7.236 6.062 1.00 81.38 68 ARG A N 1
ATOM 542 C CA . ARG A 1 68 ? -6.901 -8.085 6.708 1.00 81.38 68 ARG A CA 1
ATOM 543 C C . ARG A 1 68 ? -6.333 -9.019 7.784 1.00 81.38 68 ARG A C 1
ATOM 545 O O . ARG A 1 68 ? -7.001 -9.273 8.782 1.00 81.38 68 ARG A O 1
ATOM 552 N N . THR A 1 69 ? -5.112 -9.518 7.599 1.00 81.38 69 THR A N 1
ATOM 553 C CA . THR A 1 69 ? -4.472 -10.460 8.534 1.00 81.38 69 THR A CA 1
ATOM 554 C C . THR A 1 69 ? -3.758 -9.777 9.704 1.00 81.38 69 THR A C 1
ATOM 556 O O . THR A 1 69 ? -3.838 -10.260 10.833 1.00 81.38 69 THR A O 1
ATOM 559 N N . LYS A 1 70 ? -3.049 -8.664 9.471 1.00 73.19 70 LYS A N 1
ATOM 560 C CA . LYS A 1 70 ? -2.192 -8.004 10.480 1.00 73.19 70 LYS A CA 1
ATOM 561 C C . LYS A 1 70 ? -2.840 -6.776 11.111 1.00 73.19 70 LYS A C 1
ATOM 563 O O . LYS A 1 70 ? -2.599 -6.475 12.279 1.00 73.19 70 LYS A O 1
ATOM 568 N N . LEU A 1 71 ? -3.648 -6.055 10.347 1.00 65.56 71 LEU A N 1
ATOM 569 C CA . LEU A 1 71 ? -4.372 -4.862 10.757 1.00 65.56 71 LEU A CA 1
ATOM 570 C C . LEU A 1 71 ? -5.839 -5.269 10.840 1.00 65.56 71 LEU A C 1
ATOM 572 O O . LEU A 1 71 ? -6.502 -5.340 9.820 1.00 65.56 71 LEU A O 1
ATOM 576 N N . LYS A 1 72 ? -6.346 -5.577 12.038 1.00 58.84 72 LYS A N 1
ATOM 577 C CA . LYS A 1 72 ? -7.739 -6.000 12.301 1.00 58.84 72 LYS A CA 1
ATOM 578 C C . LYS A 1 72 ? -8.789 -4.938 11.891 1.00 58.84 72 LYS A C 1
ATOM 580 O O . LYS A 1 72 ? -9.543 -4.452 12.726 1.00 58.84 72 LYS A O 1
ATOM 585 N N . ILE A 1 73 ? -8.823 -4.532 10.628 1.00 56.88 73 ILE A N 1
ATOM 586 C CA . ILE A 1 73 ? -9.827 -3.686 10.007 1.00 56.88 73 ILE A CA 1
ATOM 587 C C . ILE A 1 73 ? -10.876 -4.675 9.505 1.00 56.88 73 ILE A C 1
ATOM 589 O O . ILE A 1 73 ? -10.594 -5.405 8.552 1.00 56.88 73 ILE A O 1
ATOM 593 N N . PRO A 1 74 ? -12.044 -4.783 10.162 1.00 47.69 74 PRO A N 1
ATOM 594 C CA . PRO A 1 74 ? -13.089 -5.669 9.685 1.00 47.69 74 PRO A CA 1
ATOM 595 C C . PRO A 1 74 ? -13.481 -5.225 8.275 1.00 47.69 74 PRO A C 1
ATOM 597 O O . PRO A 1 74 ? -13.987 -4.119 8.079 1.00 47.69 74 PRO A O 1
ATOM 600 N N . ALA A 1 75 ? -13.206 -6.080 7.290 1.00 50.47 75 ALA A N 1
ATOM 601 C CA . ALA A 1 75 ? -13.776 -5.952 5.962 1.00 50.47 75 ALA A CA 1
ATOM 602 C C . ALA A 1 75 ? -15.277 -6.208 6.123 1.00 50.47 75 ALA A C 1
ATOM 604 O O . ALA A 1 75 ? -15.686 -7.344 6.356 1.00 50.47 75 ALA A O 1
ATOM 605 N N . ARG A 1 76 ? -16.087 -5.148 6.126 1.00 52.38 76 ARG A N 1
ATOM 606 C CA . ARG A 1 76 ? -17.539 -5.306 6.110 1.00 52.38 76 ARG A CA 1
ATOM 607 C C . ARG A 1 76 ? -17.972 -5.434 4.652 1.00 52.38 76 ARG A C 1
ATOM 609 O O . ARG A 1 76 ? -17.649 -4.558 3.853 1.00 52.38 76 ARG A O 1
ATOM 616 N N . VAL A 1 77 ? -18.592 -6.580 4.378 1.00 41.44 77 VAL A N 1
ATOM 617 C CA . VAL A 1 77 ? -19.378 -6.919 3.185 1.00 41.44 77 VAL A CA 1
ATOM 618 C C . VAL A 1 77 ? -20.460 -5.886 2.900 1.00 41.44 77 VAL A C 1
ATOM 620 O O . VAL A 1 77 ? -20.955 -5.276 3.880 1.00 41.44 77 VAL A O 1
#

Mean predicted aligned error: 9.13 Å

pLDDT: mean 80.31, std 17.22, range [41.44, 95.0]

Radius of gyration: 13.78 Å; Cα contacts (8 Å, |Δi|>4): 76; chains: 1; bounding box: 50×26×24 Å

Foldseek 3Di:
DDDDDPPPPPLPQDWAALVCLQVVPLDPPPGRDDSVVVVVCVVVVQFDWDDDPPGITDGNVRRSVSCVVPPVPPPDD

Secondary structure (DSSP, 8-state):
---------------B-HHHHHHSS-S-TT-PPPHHHHHHHHHTT-S--EEETTEEEB-HHHHH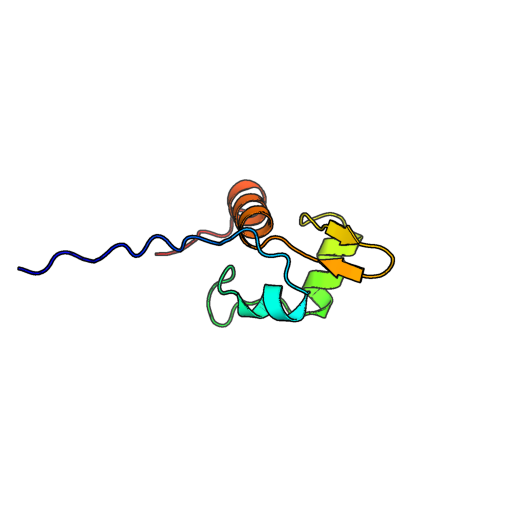HHHHHHS------